Protein AF-A0A9Q9F1M1-F1 (afdb_monomer_lite)

pLDDT: mean 79.35, std 15.68, range [37.5, 96.06]

InterPro domains:
  IPR008523 Protein of unknown function DUF805 [PF05656] (15-119)

Organism: NCBI:txid69967

Secondary structure (DSSP, 8-state):
-HHHHHHHHHTTT---S---HHHHHHHHHHHHHIIIIIHHHHHHHTT----SEEEEEEETTEEEEEEE-HHHHHHHHHHHHHHHHHHHHHHHHTTS-TTHHHHHHTHHHHHHHHHHHHHHHHTTS-TT-HHHHHHHHHHHHHHHHHHHHHHHHHHH-------HHHHHHHHS--

Sequence (174 aa):
MTEVYMAFWKNALNIRDGATRKEFNVPFLLHLVIIWFIMPLLAKLLGISGEAYHTDFYILSTEVKFNGNELTWLLIVILIVPTATLTFRRFQDLKMNGWWSLYIIGFPIIFMSFTLLANTIGQFLPADSLLAEIIITAVVCVPILLLVLLISQLIFYEHKTYPKWRMIDKDNSI

Foldseek 3Di:
DVVLLVVLVVCLQPLDAAQFLVSLCPVVVVVVCCLPPVVVVVCVVVVVQQPVDWDFDADVNDTDTDRDHPVSVVSCVVVLSSNLSNQLRNCVQVVHHSCCSCLLSCVVVVLVVQLVVLVVQLVVDDPPDPVSVVVSVVSNVVSVVVNVVSVCCSNPNGDPDDDPVNVVVVVPPD

Radius of gyration: 20.24 Å; chains: 1; bounding box: 49×21×62 Å

Structure (mmCIF, N/CA/C/O backbone):
data_AF-A0A9Q9F1M1-F1
#
_entry.id   AF-A0A9Q9F1M1-F1
#
loop_
_atom_site.group_PDB
_atom_site.id
_atom_site.type_symbol
_atom_site.label_atom_id
_atom_site.label_alt_id
_atom_site.label_comp_id
_atom_site.label_asym_id
_atom_site.label_entity_id
_atom_site.label_seq_id
_atom_site.pdbx_PDB_ins_code
_atom_site.Cartn_x
_atom_site.Cartn_y
_atom_site.Cartn_z
_atom_site.occupancy
_atom_site.B_iso_or_equiv
_atom_site.auth_seq_id
_atom_site.auth_comp_id
_atom_site.auth_asym_id
_atom_site.auth_atom_id
_atom_site.pdbx_PDB_model_num
ATOM 1 N N . MET A 1 1 ? -17.536 -8.448 11.275 1.00 72.69 1 MET A N 1
ATOM 2 C CA . MET A 1 1 ? -16.811 -7.800 10.152 1.00 72.69 1 MET A CA 1
ATOM 3 C C . MET A 1 1 ? -17.470 -6.486 9.762 1.00 72.69 1 MET A C 1
ATOM 5 O O . MET A 1 1 ? -16.769 -5.490 9.666 1.00 72.69 1 MET A O 1
ATOM 9 N N . THR A 1 2 ? -18.798 -6.456 9.634 1.00 83.69 2 THR A N 1
ATOM 10 C CA . THR A 1 2 ? -19.590 -5.254 9.320 1.00 83.69 2 THR A CA 1
ATOM 11 C C . THR A 1 2 ? -19.332 -4.078 10.265 1.00 83.69 2 THR A C 1
ATOM 13 O O . THR A 1 2 ? -19.098 -2.971 9.800 1.00 83.69 2 THR A O 1
ATOM 16 N N . GLU A 1 3 ? -19.277 -4.312 11.579 1.00 87.06 3 GLU A N 1
ATOM 17 C CA . GLU A 1 3 ? -18.980 -3.264 12.573 1.00 87.06 3 GLU A CA 1
ATOM 18 C C . GLU A 1 3 ? -17.607 -2.613 12.361 1.00 87.06 3 GLU A C 1
ATOM 20 O O . GLU A 1 3 ? -17.480 -1.395 12.427 1.00 87.06 3 GLU A O 1
ATOM 25 N N . VAL A 1 4 ? -16.590 -3.420 12.039 1.00 88.06 4 VAL A N 1
ATOM 26 C CA . VAL A 1 4 ? -15.227 -2.944 11.755 1.00 88.06 4 VAL A CA 1
ATOM 27 C C . VAL A 1 4 ? -15.206 -2.123 10.468 1.00 88.06 4 VAL A C 1
ATOM 29 O O . VAL A 1 4 ? -14.603 -1.055 10.426 1.00 88.06 4 VAL A O 1
ATOM 32 N N . TYR A 1 5 ? -15.909 -2.582 9.431 1.00 88.88 5 TYR A N 1
ATOM 33 C CA . TYR A 1 5 ? -16.022 -1.844 8.174 1.00 88.88 5 TYR A CA 1
ATOM 34 C C . TYR A 1 5 ? -16.791 -0.524 8.342 1.00 88.88 5 TYR A C 1
ATOM 36 O O . TYR A 1 5 ? -16.427 0.497 7.767 1.00 88.88 5 TYR A O 1
ATOM 44 N N . MET A 1 6 ? -17.819 -0.498 9.190 1.00 89.62 6 MET A N 1
ATOM 45 C CA . MET A 1 6 ? -18.530 0.736 9.518 1.00 89.62 6 MET A CA 1
ATOM 46 C C . MET A 1 6 ? -17.657 1.691 10.346 1.00 89.62 6 MET A C 1
ATOM 48 O O . MET A 1 6 ? -17.667 2.899 10.112 1.00 89.62 6 MET A O 1
ATOM 52 N N . ALA A 1 7 ? -16.861 1.166 11.281 1.00 86.69 7 ALA A N 1
ATOM 53 C CA . ALA A 1 7 ? -15.897 1.949 12.051 1.00 86.69 7 ALA A CA 1
ATOM 54 C C . ALA A 1 7 ? -14.781 2.542 11.174 1.00 86.69 7 ALA A C 1
ATOM 56 O O . ALA A 1 7 ? -14.311 3.644 11.463 1.00 86.69 7 ALA A O 1
ATOM 57 N N . PHE A 1 8 ? -14.391 1.853 10.097 1.00 91.06 8 PHE A N 1
ATOM 58 C CA . PHE A 1 8 ? -13.481 2.384 9.083 1.00 91.06 8 PHE A CA 1
ATOM 59 C C . PHE A 1 8 ? -14.036 3.670 8.457 1.00 91.06 8 PHE A C 1
ATOM 61 O O . PHE A 1 8 ? -13.370 4.701 8.514 1.00 91.06 8 PHE A O 1
ATOM 68 N N . TRP A 1 9 ? -15.279 3.654 7.966 1.00 92.06 9 TRP A N 1
ATOM 69 C CA . TRP A 1 9 ? -15.897 4.839 7.359 1.00 92.06 9 TRP A CA 1
ATOM 70 C C . TRP A 1 9 ? -16.079 5.989 8.350 1.00 92.06 9 TRP A C 1
ATOM 72 O O . TRP A 1 9 ? -15.796 7.137 8.019 1.00 92.06 9 TRP A O 1
ATOM 82 N N . LYS A 1 10 ? -16.467 5.688 9.596 1.00 89.62 10 LYS A N 1
ATOM 83 C CA . LYS A 1 10 ? -16.577 6.701 10.661 1.00 89.62 10 LYS A CA 1
ATOM 84 C C . LYS A 1 10 ? -15.247 7.395 10.968 1.00 89.62 10 LYS A C 1
ATOM 86 O O . LYS A 1 10 ? -15.248 8.540 11.401 1.00 89.62 10 LYS A O 1
ATOM 91 N N . ASN A 1 11 ? -14.125 6.714 10.741 1.00 89.25 11 ASN A N 1
ATOM 92 C CA . ASN A 1 11 ? -12.783 7.234 10.988 1.00 89.25 11 ASN A CA 1
ATOM 93 C C . ASN A 1 11 ? -12.005 7.536 9.699 1.00 89.25 11 ASN A C 1
ATOM 95 O O . ASN A 1 11 ? -10.785 7.660 9.751 1.00 89.25 11 ASN A O 1
ATOM 99 N N . ALA A 1 12 ? -12.679 7.677 8.555 1.00 87.81 12 ALA A N 1
ATOM 100 C CA . ALA A 1 12 ? -12.037 7.832 7.248 1.00 87.81 12 ALA A CA 1
ATOM 101 C C . ALA A 1 12 ? -11.072 9.031 7.154 1.00 87.81 12 ALA A C 1
ATOM 103 O O . ALA A 1 12 ? -10.116 8.995 6.383 1.00 87.81 12 ALA A O 1
ATOM 104 N N . LEU A 1 13 ? -11.300 10.081 7.948 1.00 89.94 13 LEU A N 1
ATOM 105 C CA . LEU A 1 13 ? -10.459 11.287 8.012 1.00 89.94 13 LEU A CA 1
ATOM 106 C C . LEU A 1 13 ? -9.787 11.474 9.380 1.00 89.94 13 LEU A C 1
ATOM 108 O O . LEU A 1 13 ? -9.098 12.464 9.615 1.00 89.94 1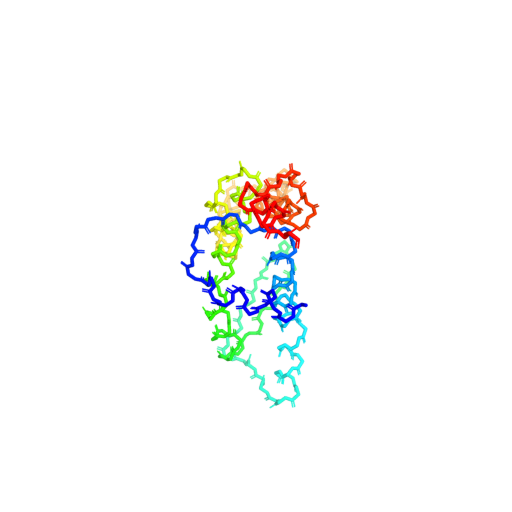3 LEU A O 1
ATOM 112 N N . ASN A 1 14 ? -10.003 10.541 10.308 1.00 90.06 14 ASN A N 1
ATOM 113 C CA . ASN A 1 14 ? -9.417 10.610 11.634 1.00 90.06 14 ASN A CA 1
ATOM 114 C C . ASN A 1 14 ? -8.069 9.892 11.624 1.00 90.06 14 ASN A C 1
ATOM 116 O O . ASN A 1 14 ? -8.040 8.672 11.532 1.00 90.06 14 ASN A O 1
ATOM 120 N N . ILE A 1 15 ? -6.974 10.644 11.747 1.00 88.81 15 ILE A N 1
ATOM 121 C CA . ILE A 1 15 ? -5.598 10.121 11.839 1.00 88.81 15 ILE A CA 1
ATOM 122 C C . ILE A 1 15 ? -5.129 9.895 13.285 1.00 88.81 15 ILE A C 1
ATOM 124 O O . ILE A 1 15 ? -3.960 9.582 13.509 1.00 88.81 15 ILE A O 1
ATOM 128 N N . ARG A 1 16 ? -6.001 10.123 14.274 1.00 85.25 16 ARG A N 1
ATOM 129 C CA . ARG A 1 16 ? -5.689 9.880 15.684 1.00 85.25 16 ARG A CA 1
ATOM 130 C C . ARG A 1 16 ? -5.858 8.401 16.005 1.00 85.25 16 ARG A C 1
ATOM 132 O O . ARG A 1 16 ? -6.722 7.733 15.440 1.00 85.25 16 ARG A O 1
ATOM 139 N N . ASP A 1 17 ? -5.056 7.958 16.967 1.00 82.19 17 ASP A N 1
ATOM 140 C CA . ASP A 1 17 ? -5.040 6.608 17.523 1.00 82.19 17 ASP A CA 1
ATOM 141 C C . ASP A 1 17 ? -4.653 5.504 16.531 1.00 82.19 17 ASP A C 1
ATOM 143 O O . ASP A 1 17 ? -4.938 5.545 15.336 1.00 82.19 17 ASP A O 1
ATOM 147 N N . GLY A 1 18 ? -4.010 4.458 17.051 1.00 86.56 18 GLY A N 1
ATOM 148 C CA . GLY A 1 18 ? -3.632 3.300 16.248 1.00 86.56 18 GLY A CA 1
ATOM 149 C C . GLY A 1 18 ? -4.838 2.614 15.595 1.00 86.56 18 GLY A C 1
ATOM 150 O O . GLY A 1 18 ? -5.977 2.721 16.061 1.00 86.56 18 GLY A O 1
ATOM 151 N N . ALA A 1 19 ? -4.587 1.892 14.506 1.00 90.31 19 ALA A N 1
ATOM 152 C CA . ALA A 1 19 ? -5.522 0.909 13.970 1.00 90.31 19 ALA A CA 1
ATOM 153 C C . ALA A 1 19 ? -4.958 -0.485 14.239 1.00 90.31 19 ALA A C 1
ATOM 155 O O . ALA A 1 19 ? -3.848 -0.806 13.811 1.00 90.31 19 ALA A O 1
ATOM 156 N N . THR A 1 20 ? -5.721 -1.318 14.943 1.00 90.38 20 THR A N 1
ATOM 157 C CA . THR A 1 20 ? -5.322 -2.703 15.210 1.00 90.38 20 THR A CA 1
ATOM 158 C C . THR A 1 20 ? -5.246 -3.507 13.912 1.00 90.38 20 THR A C 1
ATOM 160 O O . THR A 1 20 ? -5.847 -3.156 12.893 1.00 90.38 20 THR A O 1
ATOM 163 N N . ARG A 1 21 ? -4.569 -4.658 13.946 1.00 91.50 21 ARG A N 1
ATOM 164 C CA . ARG A 1 21 ? -4.436 -5.548 12.782 1.00 91.50 21 ARG A CA 1
ATOM 165 C C . ARG A 1 21 ? -5.782 -5.920 12.162 1.00 91.50 21 ARG A C 1
ATOM 167 O O . ARG A 1 21 ? -5.921 -5.925 10.944 1.00 91.50 21 ARG A O 1
ATOM 174 N N . LYS A 1 22 ? -6.785 -6.213 12.993 1.00 89.62 22 LYS A N 1
ATOM 175 C CA . LYS A 1 22 ? -8.136 -6.560 12.529 1.00 89.62 22 LYS A CA 1
ATOM 176 C C . LYS A 1 22 ? -8.854 -5.360 11.906 1.00 89.62 22 LYS A C 1
ATOM 178 O O . LYS A 1 22 ? -9.528 -5.528 10.894 1.00 89.62 22 LYS A O 1
ATOM 183 N N . GLU A 1 23 ? -8.703 -4.174 12.493 1.00 91.00 23 GLU A N 1
ATOM 184 C CA . GLU A 1 23 ? -9.267 -2.924 11.963 1.00 91.00 23 GLU A CA 1
ATOM 185 C C . GLU A 1 23 ? -8.629 -2.515 10.636 1.00 91.00 23 GLU A C 1
ATOM 187 O O . GLU A 1 23 ? -9.317 -1.942 9.801 1.00 91.00 23 GLU A O 1
ATOM 192 N N . PHE A 1 24 ? -7.356 -2.857 10.417 1.00 93.44 24 PHE A N 1
ATOM 193 C CA . PHE A 1 24 ? -6.670 -2.658 9.144 1.00 93.44 24 PHE A CA 1
ATOM 194 C C . PHE A 1 24 ? -7.044 -3.724 8.101 1.00 93.44 24 PHE A C 1
ATOM 196 O O . PHE A 1 24 ? -7.541 -3.393 7.027 1.00 93.44 24 PHE A O 1
ATOM 203 N N . ASN A 1 25 ? -6.855 -5.011 8.417 1.00 93.50 25 ASN A N 1
ATOM 204 C CA . ASN A 1 25 ? -6.963 -6.097 7.438 1.00 93.50 25 ASN A CA 1
ATOM 205 C C . ASN A 1 25 ? -8.367 -6.230 6.837 1.00 93.50 25 ASN A C 1
ATOM 207 O O . ASN A 1 25 ? -8.483 -6.527 5.654 1.00 93.50 25 ASN A O 1
ATOM 211 N N . VAL A 1 26 ? -9.429 -6.024 7.624 1.00 92.75 26 VAL A N 1
ATOM 212 C CA . VAL A 1 26 ? -10.810 -6.187 7.135 1.00 92.75 26 VAL A CA 1
ATOM 213 C C . VAL A 1 26 ? -11.129 -5.216 5.986 1.00 92.75 26 VAL A C 1
ATOM 215 O O . VAL A 1 26 ? -11.430 -5.701 4.897 1.00 92.75 26 VAL A O 1
ATOM 218 N N . PRO A 1 27 ? -11.073 -3.882 6.168 1.00 92.62 27 PRO A N 1
ATOM 219 C CA . PRO A 1 27 ? -11.321 -2.946 5.072 1.00 92.62 27 PRO A CA 1
ATOM 220 C C . PRO A 1 27 ? -10.259 -3.040 3.969 1.00 92.62 27 PRO A C 1
ATOM 222 O O . PRO A 1 27 ? -10.629 -3.081 2.801 1.00 92.62 27 PRO A O 1
ATOM 225 N N . PHE A 1 28 ? -8.970 -3.155 4.312 1.00 91.50 28 PHE A N 1
ATOM 226 C CA . PHE A 1 28 ? -7.887 -3.159 3.322 1.00 91.50 28 PHE A CA 1
ATOM 227 C C . PHE A 1 28 ? -7.983 -4.340 2.345 1.00 91.50 28 PHE A C 1
ATOM 229 O O . PHE A 1 28 ? -7.969 -4.147 1.130 1.00 91.50 28 PHE A O 1
ATOM 236 N N . LEU A 1 29 ? -8.140 -5.568 2.854 1.00 90.75 29 LEU A N 1
ATOM 237 C CA . LEU A 1 29 ? -8.271 -6.753 1.999 1.00 90.75 29 LEU A CA 1
ATOM 238 C C . LEU A 1 29 ? -9.586 -6.739 1.215 1.00 90.75 29 LEU A C 1
ATOM 240 O O . LEU A 1 29 ? -9.606 -7.155 0.060 1.00 90.75 29 LEU A O 1
ATOM 244 N N . LEU A 1 30 ? -10.674 -6.230 1.805 1.00 90.62 30 LEU A N 1
ATOM 245 C CA . LEU A 1 30 ? -11.947 -6.093 1.101 1.00 90.62 30 LEU A CA 1
ATOM 246 C C . LEU A 1 30 ? -11.829 -5.126 -0.085 1.00 90.62 30 LEU A C 1
ATOM 248 O O . LEU A 1 30 ? -12.304 -5.443 -1.173 1.00 90.62 30 LEU A O 1
ATOM 252 N N . HIS A 1 31 ? -11.169 -3.979 0.092 1.00 88.31 31 HIS A N 1
ATOM 253 C CA . HIS A 1 31 ? -10.922 -3.035 -1.001 1.00 88.31 31 HIS A CA 1
ATOM 254 C C . HIS A 1 31 ? -10.020 -3.623 -2.077 1.00 88.31 31 HIS A C 1
ATOM 256 O O . HIS A 1 31 ? -10.329 -3.455 -3.253 1.00 88.31 31 HIS A O 1
ATOM 262 N N . LEU A 1 32 ? -8.980 -4.379 -1.707 1.00 84.50 32 LEU A N 1
ATOM 263 C CA . LEU A 1 32 ? -8.167 -5.108 -2.684 1.00 84.50 32 LEU A CA 1
ATOM 264 C C . LEU A 1 32 ? -9.009 -6.096 -3.497 1.00 84.50 32 LEU A C 1
ATOM 266 O O . LEU A 1 32 ? -8.896 -6.124 -4.719 1.00 84.50 32 LEU A O 1
ATOM 270 N N . VAL A 1 33 ? -9.890 -6.866 -2.852 1.00 86.81 33 VAL A N 1
ATOM 271 C CA . VAL A 1 33 ? -10.775 -7.803 -3.560 1.00 86.81 33 VAL A CA 1
ATOM 272 C C . VAL A 1 33 ? -11.730 -7.065 -4.502 1.00 86.81 33 VAL A C 1
ATOM 274 O O . VAL A 1 33 ? -11.921 -7.480 -5.647 1.00 86.81 33 VAL A O 1
ATOM 277 N N . ILE A 1 34 ? -12.305 -5.948 -4.047 1.00 84.19 34 ILE A N 1
ATOM 278 C CA . ILE A 1 34 ? -13.214 -5.136 -4.860 1.00 84.19 34 ILE A CA 1
ATOM 279 C C . ILE A 1 34 ? -12.491 -4.588 -6.094 1.00 84.19 34 ILE A C 1
ATOM 281 O O . ILE A 1 34 ? -12.982 -4.760 -7.206 1.00 84.19 34 ILE A O 1
ATOM 285 N N . ILE A 1 35 ? -11.327 -3.967 -5.904 1.00 78.25 35 ILE A N 1
ATOM 286 C CA . ILE A 1 35 ? -10.577 -3.300 -6.973 1.00 78.25 35 ILE A CA 1
ATOM 287 C C . ILE A 1 35 ? -10.029 -4.313 -7.983 1.00 78.25 35 ILE A C 1
ATOM 289 O O . ILE A 1 35 ? -10.160 -4.093 -9.182 1.00 78.25 35 ILE A O 1
ATOM 293 N N . TRP A 1 36 ? -9.446 -5.424 -7.524 1.00 76.69 36 TRP A N 1
ATOM 294 C CA . TRP A 1 36 ? -8.733 -6.352 -8.410 1.00 76.69 36 TRP A CA 1
ATOM 295 C C . TRP A 1 36 ? -9.606 -7.443 -9.029 1.00 76.69 36 TRP A C 1
ATOM 297 O O . TRP A 1 36 ? -9.252 -7.961 -10.084 1.00 76.69 36 TRP A O 1
ATOM 307 N N . PHE A 1 37 ? -10.739 -7.798 -8.416 1.00 80.38 37 PHE A N 1
ATOM 308 C CA . PHE A 1 37 ? -11.576 -8.901 -8.904 1.00 80.38 37 PHE A CA 1
ATOM 309 C C . PHE A 1 37 ? -12.991 -8.460 -9.259 1.00 80.38 37 PHE A C 1
ATOM 311 O O . PHE A 1 37 ? -13.471 -8.755 -10.352 1.00 80.38 37 PHE A O 1
ATOM 318 N N . ILE A 1 38 ? -13.669 -7.748 -8.355 1.00 81.50 38 ILE A N 1
ATOM 319 C CA . ILE A 1 38 ? -15.091 -7.429 -8.538 1.00 81.50 38 ILE A CA 1
ATOM 320 C C . ILE A 1 38 ? -15.273 -6.361 -9.619 1.00 81.50 38 ILE A C 1
ATOM 322 O O . ILE A 1 38 ? -16.112 -6.530 -10.498 1.00 81.50 38 ILE A O 1
ATOM 326 N N . MET A 1 39 ? -14.482 -5.287 -9.596 1.00 76.44 39 MET A N 1
ATOM 327 C CA . MET A 1 39 ? -14.627 -4.185 -10.552 1.00 76.44 39 MET A CA 1
ATOM 328 C C . MET A 1 39 ? -14.319 -4.595 -11.999 1.00 76.44 39 MET A C 1
ATOM 330 O O . MET A 1 39 ? -15.160 -4.325 -12.858 1.00 76.44 39 MET A O 1
ATOM 334 N N . PRO A 1 40 ? -13.216 -5.308 -12.305 1.00 73.44 40 PRO A N 1
ATOM 335 C CA . PRO A 1 40 ? -12.971 -5.798 -13.661 1.00 73.44 40 PRO A CA 1
ATOM 336 C C . PRO A 1 40 ? -14.067 -6.753 -14.148 1.00 73.44 40 PRO A C 1
ATOM 338 O O . PRO A 1 40 ? -14.474 -6.693 -15.308 1.00 73.44 40 PRO A O 1
ATOM 341 N N . LEU A 1 41 ? -14.591 -7.605 -13.257 1.00 77.19 41 LEU A N 1
ATOM 342 C CA . LEU A 1 41 ? -15.698 -8.504 -13.577 1.00 77.19 41 LEU A CA 1
ATOM 343 C C . LEU A 1 41 ? -16.983 -7.727 -13.897 1.00 77.19 41 LEU A C 1
ATOM 345 O O . LEU A 1 41 ? -17.618 -8.006 -14.911 1.00 77.19 41 LEU A O 1
ATOM 349 N N . LEU A 1 42 ? -17.354 -6.746 -13.069 1.00 76.69 42 LEU A N 1
ATOM 350 C CA . LEU A 1 42 ? -18.528 -5.900 -13.296 1.00 76.69 42 LEU A CA 1
ATOM 351 C C . LEU A 1 42 ? -18.396 -5.083 -14.582 1.00 76.69 42 LEU A C 1
ATOM 353 O O . LEU A 1 42 ? -19.343 -5.037 -15.360 1.00 76.69 42 LEU A O 1
ATOM 357 N N . ALA A 1 43 ? -17.226 -4.495 -14.841 1.00 74.88 43 ALA A N 1
ATOM 358 C CA . ALA A 1 43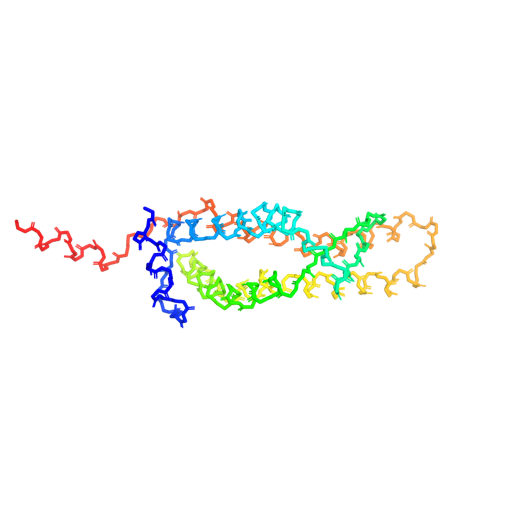 ? -16.961 -3.762 -16.076 1.00 74.88 43 ALA A CA 1
ATOM 359 C C . ALA A 1 43 ? -17.157 -4.657 -17.310 1.00 74.88 43 ALA A C 1
ATOM 361 O O . ALA A 1 43 ? -17.854 -4.272 -18.248 1.00 74.88 43 ALA A O 1
ATOM 362 N N . LYS A 1 44 ? -16.629 -5.890 -17.267 1.00 75.19 44 LYS A N 1
ATOM 363 C CA . LYS A 1 44 ? -16.817 -6.887 -18.328 1.00 75.19 44 LYS A CA 1
ATOM 364 C C . LYS A 1 44 ? -18.287 -7.279 -18.511 1.00 75.19 44 LYS A C 1
ATOM 366 O O . LYS A 1 44 ? -18.750 -7.358 -19.644 1.00 75.19 44 LYS A O 1
ATOM 371 N N . LEU A 1 45 ? -19.016 -7.538 -17.423 1.00 80.12 45 LEU A N 1
ATOM 372 C CA . LEU A 1 45 ? -20.425 -7.957 -17.468 1.00 80.12 45 LEU A CA 1
ATOM 373 C C . LEU A 1 45 ? -21.356 -6.856 -17.979 1.00 80.12 45 LEU A C 1
ATOM 375 O O . LEU A 1 45 ? -22.299 -7.142 -18.709 1.00 80.12 45 LEU A O 1
ATOM 379 N N . LEU A 1 46 ? -21.090 -5.608 -17.601 1.00 79.50 46 LEU A N 1
ATOM 380 C CA . LEU A 1 46 ? -21.898 -4.454 -17.990 1.00 79.50 46 LEU A CA 1
ATOM 381 C C . LEU A 1 46 ? -21.549 -3.929 -19.389 1.00 79.50 46 LEU A C 1
ATOM 383 O O . LEU A 1 46 ? -22.111 -2.922 -19.811 1.00 79.50 46 LEU A O 1
ATOM 387 N N . GLY A 1 47 ? -20.614 -4.572 -20.099 1.00 72.75 47 GLY A N 1
ATOM 388 C CA . GLY A 1 47 ? -20.135 -4.089 -21.393 1.00 72.75 47 GLY A CA 1
ATOM 389 C C . GLY A 1 47 ? -19.487 -2.707 -21.302 1.00 72.75 47 GLY A C 1
ATOM 390 O O . GLY A 1 47 ? -19.385 -2.014 -22.309 1.00 72.75 47 GLY A O 1
ATOM 391 N N . ILE A 1 48 ? -19.049 -2.298 -20.105 1.00 68.62 48 ILE A N 1
ATOM 392 C CA . ILE A 1 48 ? -18.300 -1.062 -19.896 1.00 68.62 48 ILE A CA 1
ATOM 393 C C . ILE A 1 48 ? -16.862 -1.374 -20.309 1.00 68.62 48 ILE A C 1
ATOM 395 O O . ILE A 1 48 ? -15.976 -1.579 -19.476 1.00 68.62 48 ILE A O 1
ATOM 399 N N . SER A 1 49 ? -16.646 -1.482 -21.621 1.00 58.88 49 SER A N 1
ATOM 400 C CA . SER A 1 49 ? -15.324 -1.504 -22.233 1.00 58.88 49 SER A CA 1
ATOM 401 C C . SER A 1 49 ? -14.717 -0.121 -22.034 1.00 58.88 49 SER A C 1
ATOM 403 O O . SER A 1 49 ? -14.900 0.785 -22.844 1.00 58.88 49 SER A O 1
ATOM 405 N N . GLY A 1 50 ? -14.068 0.074 -20.888 1.00 52.94 50 GLY A N 1
ATOM 406 C CA . GLY A 1 50 ? -13.310 1.281 -20.607 1.00 52.94 50 GLY A CA 1
ATOM 407 C C . GLY A 1 50 ? -12.080 1.332 -21.498 1.00 52.94 50 GLY A C 1
ATOM 408 O O . GLY A 1 50 ? -10.999 0.984 -21.041 1.00 52.94 50 GLY A O 1
ATOM 409 N N . GLU A 1 51 ? -12.253 1.752 -22.750 1.00 51.50 51 GLU A N 1
ATOM 410 C CA . GLU A 1 51 ? -11.150 2.230 -23.591 1.00 51.50 51 GLU A CA 1
ATOM 411 C C . GLU A 1 51 ? -10.772 3.685 -23.260 1.00 51.50 51 GLU A C 1
ATOM 413 O O . GLU A 1 51 ? -9.827 4.235 -23.817 1.00 51.50 51 GLU A O 1
ATOM 418 N N . ALA A 1 52 ? -11.498 4.327 -22.333 1.00 49.69 52 ALA A N 1
ATOM 419 C CA . ALA A 1 52 ? -11.340 5.744 -22.016 1.00 49.69 52 ALA A CA 1
ATOM 420 C C . ALA A 1 52 ? -9.941 6.096 -21.480 1.00 49.69 52 ALA A C 1
ATOM 422 O O . ALA A 1 52 ? -9.421 7.166 -21.788 1.00 49.69 52 ALA A O 1
ATOM 423 N N . TYR A 1 53 ? -9.317 5.194 -20.711 1.00 50.44 53 TYR A N 1
ATOM 424 C CA . TYR A 1 53 ? -7.972 5.386 -20.170 1.00 50.44 53 TYR A CA 1
ATOM 425 C C . TYR A 1 53 ? -7.204 4.064 -20.175 1.00 50.44 53 TYR A C 1
ATOM 427 O O . TYR A 1 53 ? -7.255 3.284 -19.220 1.00 50.44 53 TYR A O 1
ATOM 435 N N . HIS A 1 54 ? -6.476 3.828 -21.264 1.00 54.59 54 HIS A N 1
ATOM 436 C CA . HIS A 1 54 ? -5.409 2.839 -21.305 1.00 54.59 54 HIS A CA 1
ATOM 437 C C . HIS A 1 54 ? -4.138 3.489 -20.773 1.00 54.59 54 HIS A C 1
ATOM 439 O O . HIS A 1 54 ? -3.633 4.454 -21.349 1.00 54.59 54 HIS A O 1
ATOM 445 N N . THR A 1 55 ? -3.626 2.992 -19.651 1.00 51.59 55 THR A N 1
ATOM 446 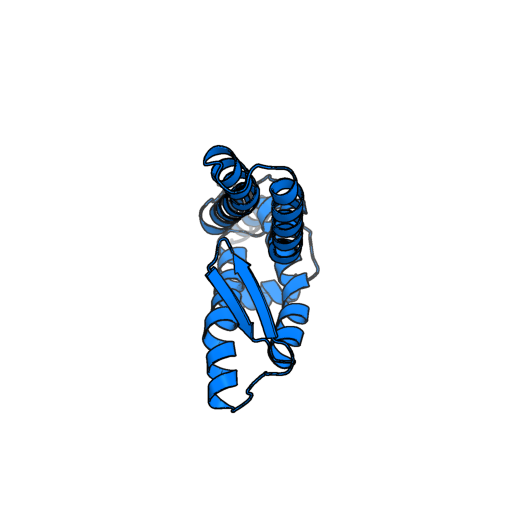C CA . THR A 1 55 ? -2.231 3.247 -19.300 1.00 51.59 55 THR A CA 1
ATOM 447 C C . THR A 1 55 ? -1.489 1.929 -19.377 1.00 51.59 55 THR A C 1
ATOM 449 O O . THR A 1 55 ? -1.581 1.084 -18.487 1.00 51.59 55 THR A O 1
ATOM 452 N N . ASP A 1 56 ? -0.791 1.757 -20.492 1.00 56.50 56 ASP A N 1
ATOM 453 C CA . ASP A 1 56 ? 0.147 0.666 -20.676 1.00 56.50 56 ASP A CA 1
ATOM 454 C C . ASP A 1 56 ? 1.482 1.113 -20.082 1.00 56.50 56 ASP A C 1
ATOM 456 O O . ASP A 1 56 ? 2.047 2.137 -20.478 1.00 56.50 56 ASP A O 1
ATOM 460 N N . PHE A 1 57 ? 1.983 0.370 -19.099 1.00 56.47 57 PHE A N 1
ATOM 461 C CA . PHE A 1 57 ? 3.322 0.590 -18.560 1.00 56.47 57 PHE A CA 1
ATOM 462 C C . PHE A 1 57 ? 4.172 -0.651 -18.780 1.00 56.47 57 PHE A C 1
ATOM 464 O O . PHE A 1 57 ? 3.740 -1.777 -18.542 1.00 56.47 57 PHE A O 1
ATOM 471 N N . TYR A 1 58 ? 5.414 -0.437 -19.196 1.00 51.12 58 TYR A N 1
ATOM 472 C CA . TYR A 1 58 ? 6.382 -1.505 -19.389 1.00 51.12 58 TYR A CA 1
ATOM 473 C C . TYR A 1 58 ? 7.237 -1.660 -18.131 1.00 51.12 58 TYR A C 1
ATOM 475 O O . TYR A 1 58 ? 7.903 -0.718 -17.703 1.00 51.12 58 TYR A O 1
ATOM 483 N N . ILE A 1 59 ? 7.252 -2.861 -17.555 1.00 54.78 59 ILE A N 1
ATOM 484 C CA . ILE A 1 59 ? 8.176 -3.254 -16.488 1.00 54.78 59 ILE A CA 1
ATOM 485 C C . ILE A 1 59 ? 9.149 -4.270 -17.074 1.00 54.78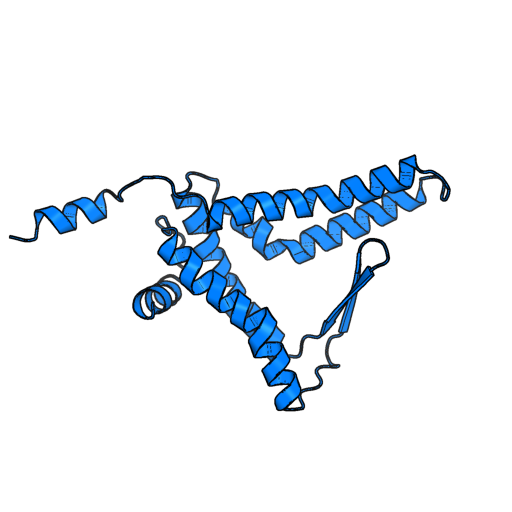 59 ILE A C 1
ATOM 487 O O . ILE A 1 59 ? 8.754 -5.407 -17.311 1.00 54.78 59 ILE A O 1
ATOM 491 N N . LEU A 1 60 ? 10.412 -3.878 -17.293 1.00 52.69 60 LEU A N 1
ATOM 492 C CA . LEU A 1 60 ? 11.491 -4.791 -17.713 1.00 52.69 60 LEU A CA 1
ATOM 493 C C . LEU A 1 60 ? 11.049 -5.722 -18.865 1.00 52.69 60 LEU A C 1
ATOM 495 O O . LEU A 1 60 ? 11.172 -6.937 -18.756 1.00 52.69 60 LEU A O 1
ATOM 499 N N . SER A 1 61 ? 10.471 -5.149 -19.932 1.00 52.34 61 SER A N 1
ATOM 500 C CA . SER A 1 61 ? 9.842 -5.807 -21.106 1.00 52.34 61 SER A CA 1
ATOM 501 C C . SER A 1 61 ? 8.437 -6.415 -20.946 1.00 52.34 61 SER A C 1
ATOM 503 O O . SER A 1 61 ? 7.811 -6.751 -21.948 1.00 52.34 61 SER A O 1
ATOM 505 N N . THR A 1 62 ? 7.886 -6.489 -19.735 1.00 45.19 62 THR A N 1
ATOM 506 C CA . THR A 1 62 ? 6.502 -6.934 -19.508 1.00 45.19 62 THR A CA 1
ATOM 507 C C . THR A 1 62 ? 5.541 -5.756 -19.614 1.00 45.19 62 THR A C 1
ATOM 509 O O . THR A 1 62 ? 5.623 -4.810 -18.830 1.00 45.19 62 THR A O 1
ATOM 512 N N . GLU A 1 63 ? 4.617 -5.816 -20.568 1.00 55.28 63 GLU A N 1
ATOM 513 C CA . GLU A 1 63 ? 3.520 -4.857 -20.685 1.00 55.28 63 GLU A CA 1
ATOM 514 C C . GLU A 1 63 ? 2.478 -5.137 -19.590 1.00 55.28 63 GLU A C 1
ATOM 516 O O . GLU A 1 63 ? 1.838 -6.190 -19.559 1.00 55.28 63 GLU A O 1
ATOM 521 N N . VAL A 1 64 ? 2.317 -4.192 -18.668 1.00 52.75 64 VAL A N 1
ATOM 522 C CA . VAL A 1 64 ? 1.260 -4.200 -17.660 1.00 52.75 64 VAL A CA 1
ATOM 523 C C . VAL A 1 64 ? 0.186 -3.224 -18.116 1.00 52.75 64 VAL A C 1
ATOM 525 O O . VAL A 1 64 ? 0.400 -2.013 -18.127 1.00 52.75 64 VAL A O 1
ATOM 528 N N . LYS A 1 65 ? -0.976 -3.767 -18.486 1.00 55.91 65 LYS A N 1
ATOM 529 C CA . LYS A 1 65 ? -2.130 -2.980 -18.929 1.00 55.91 65 LYS A CA 1
ATOM 530 C C . LYS A 1 65 ? -2.983 -2.601 -17.738 1.00 55.91 65 LYS A C 1
ATOM 532 O O . LYS A 1 65 ? -3.544 -3.478 -17.076 1.00 55.91 65 LYS A O 1
ATOM 537 N N . PHE A 1 66 ? -3.113 -1.307 -17.479 1.00 56.06 66 PHE A N 1
ATOM 538 C CA . PHE A 1 66 ? -4.125 -0.806 -16.565 1.00 56.06 66 PHE A CA 1
ATOM 539 C C . PHE A 1 66 ? -5.283 -0.225 -17.368 1.00 56.06 66 PHE A C 1
ATOM 541 O O . PHE A 1 66 ? -5.191 0.866 -17.927 1.00 56.06 66 PHE A O 1
ATOM 548 N N . ASN A 1 67 ? -6.380 -0.981 -17.411 1.00 61.59 67 ASN A N 1
ATOM 549 C CA . ASN A 1 67 ? -7.617 -0.561 -18.058 1.00 61.59 67 ASN A CA 1
ATOM 550 C C . ASN A 1 67 ? -8.582 -0.079 -16.973 1.00 61.59 67 ASN A C 1
ATOM 552 O O . ASN A 1 67 ? -9.188 -0.885 -16.263 1.00 61.59 67 ASN A O 1
ATOM 556 N N . GLY A 1 68 ? -8.689 1.240 -16.818 1.00 59.59 68 GLY A N 1
ATOM 557 C CA . GLY A 1 68 ? -9.616 1.873 -15.884 1.00 59.59 68 GLY A CA 1
ATOM 558 C C . GLY A 1 68 ? -10.707 2.628 -16.634 1.00 59.59 68 GLY A C 1
ATOM 559 O O . GLY A 1 68 ? -10.406 3.501 -17.441 1.00 59.59 68 GLY A O 1
ATOM 560 N N . ASN A 1 69 ? -11.975 2.334 -16.346 1.00 68.56 69 ASN A N 1
ATOM 561 C CA . ASN A 1 69 ? -13.082 3.210 -16.736 1.00 68.56 69 ASN A CA 1
ATOM 562 C C . ASN A 1 69 ? -13.269 4.333 -15.694 1.00 68.56 69 ASN A C 1
ATOM 564 O O . ASN A 1 69 ? -12.663 4.318 -14.617 1.00 68.56 69 ASN A O 1
ATOM 568 N N . GLU A 1 70 ? -14.121 5.310 -15.995 1.00 72.56 70 GLU A N 1
ATOM 569 C CA . GLU A 1 70 ? -14.408 6.458 -15.126 1.00 72.56 70 GLU A CA 1
ATOM 570 C C . GLU A 1 70 ? -14.911 6.018 -13.743 1.00 72.56 70 GLU A C 1
ATOM 572 O O . GLU A 1 70 ? -14.582 6.632 -12.727 1.00 72.56 70 GLU A O 1
ATOM 577 N N . LEU A 1 71 ? -15.667 4.916 -13.690 1.00 70.56 71 LEU A N 1
ATOM 578 C CA . LEU A 1 71 ? -16.181 4.339 -12.450 1.00 70.56 71 LEU A CA 1
ATOM 579 C C . LEU A 1 71 ? -15.046 3.813 -11.557 1.00 70.56 71 LEU A C 1
ATOM 581 O O . LEU A 1 71 ? -15.031 4.093 -10.358 1.00 70.56 71 LEU A O 1
ATOM 585 N N . THR A 1 72 ? -14.075 3.101 -12.133 1.00 71.62 72 THR A N 1
ATOM 586 C CA . THR A 1 72 ? -12.880 2.616 -11.431 1.00 71.62 72 THR A CA 1
ATOM 587 C C . THR A 1 72 ? -12.075 3.784 -10.867 1.00 71.62 72 THR A C 1
ATOM 589 O O . THR A 1 72 ? -11.680 3.747 -9.701 1.00 71.62 72 THR A O 1
ATOM 592 N N . TRP A 1 73 ? -11.884 4.852 -11.645 1.00 73.50 73 TRP A N 1
ATOM 593 C CA . TRP A 1 73 ? -11.177 6.050 -11.186 1.00 73.50 73 TRP A CA 1
ATOM 594 C C . TRP A 1 73 ? -11.899 6.764 -10.042 1.00 73.50 73 TRP A C 1
ATOM 596 O O . TRP A 1 73 ? -11.272 7.113 -9.041 1.00 73.50 73 TRP A O 1
ATOM 606 N N . LEU A 1 74 ? -13.219 6.925 -10.140 1.00 77.12 74 LEU A N 1
ATOM 607 C CA . LEU A 1 74 ? -14.027 7.546 -9.091 1.00 77.12 74 LEU A CA 1
ATOM 608 C C . LEU A 1 74 ? -13.973 6.741 -7.782 1.00 77.12 74 LEU A C 1
ATOM 610 O O . LEU A 1 74 ? -13.823 7.314 -6.703 1.00 77.12 74 LEU A O 1
ATOM 614 N N . LEU A 1 75 ? -14.009 5.411 -7.869 1.00 76.94 75 LEU A N 1
ATOM 615 C CA . LEU A 1 75 ? -13.822 4.521 -6.721 1.00 76.94 75 LEU A CA 1
ATOM 616 C C . LEU A 1 75 ? -12.431 4.637 -6.101 1.00 76.94 75 LEU A C 1
ATOM 618 O O . LEU A 1 75 ? -12.329 4.707 -4.877 1.00 76.94 75 LEU A O 1
ATOM 622 N N . ILE A 1 76 ? -11.373 4.696 -6.912 1.00 77.12 76 ILE A N 1
ATOM 623 C CA . ILE A 1 76 ? -10.011 4.910 -6.409 1.00 77.12 76 ILE A CA 1
ATOM 624 C C . ILE A 1 76 ? -9.956 6.219 -5.620 1.00 77.12 76 ILE A C 1
ATOM 626 O O . ILE A 1 76 ? -9.500 6.214 -4.480 1.00 77.12 76 ILE A O 1
ATOM 630 N N . VAL A 1 77 ? -10.487 7.317 -6.164 1.00 80.62 77 VAL A N 1
ATOM 631 C CA . VAL A 1 77 ? -10.490 8.628 -5.492 1.00 80.62 77 VAL A CA 1
ATOM 632 C C . VAL A 1 77 ? -11.281 8.603 -4.180 1.00 80.62 77 VAL A C 1
ATOM 634 O O . VAL A 1 77 ? -10.845 9.185 -3.189 1.00 80.62 77 VAL A O 1
ATOM 637 N N . ILE A 1 78 ? -12.414 7.901 -4.128 1.00 86.19 78 ILE A N 1
ATOM 638 C CA . ILE A 1 78 ? -13.209 7.780 -2.896 1.00 86.19 78 ILE A CA 1
ATOM 639 C C . ILE A 1 78 ? -12.478 6.946 -1.838 1.00 86.19 78 ILE A C 1
ATOM 641 O O . ILE A 1 78 ? -12.573 7.238 -0.646 1.00 86.19 78 ILE A O 1
ATOM 645 N N . LEU A 1 79 ? -11.751 5.908 -2.253 1.00 87.31 79 LEU A N 1
ATOM 646 C CA . LEU A 1 79 ? -11.098 4.967 -1.345 1.00 87.31 79 LEU A CA 1
ATOM 647 C C . LEU A 1 79 ? -9.687 5.395 -0.934 1.00 87.31 79 LEU A C 1
ATOM 649 O O . LEU A 1 79 ? -9.215 4.954 0.117 1.00 87.31 79 LEU A O 1
ATOM 653 N N . ILE A 1 80 ? -9.022 6.267 -1.695 1.00 87.62 80 ILE A N 1
ATOM 654 C CA . ILE A 1 80 ? -7.613 6.610 -1.475 1.00 87.62 80 ILE A CA 1
ATOM 655 C C . ILE A 1 80 ? -7.393 7.315 -0.135 1.00 87.62 80 ILE A C 1
ATOM 657 O O . ILE A 1 80 ? -6.552 6.883 0.650 1.00 87.62 80 ILE A O 1
ATOM 661 N N . VAL A 1 81 ? -8.187 8.346 0.174 1.00 89.56 81 VAL A N 1
ATOM 662 C CA . VAL A 1 81 ? -8.037 9.124 1.413 1.00 89.56 81 VAL A CA 1
ATOM 663 C C . VAL A 1 81 ? -8.378 8.275 2.644 1.00 89.56 81 VAL A C 1
ATOM 665 O O . VAL A 1 81 ? -7.544 8.196 3.547 1.00 89.56 81 VAL A O 1
ATOM 668 N N . PRO A 1 82 ? -9.519 7.556 2.693 1.00 91.56 82 PRO A N 1
ATOM 669 C CA . PRO A 1 82 ? -9.821 6.669 3.815 1.00 91.56 82 PRO A CA 1
ATOM 670 C C . PRO A 1 82 ? -8.769 5.569 4.025 1.00 91.56 82 PRO A C 1
ATOM 672 O O . PRO A 1 82 ? -8.393 5.271 5.161 1.00 91.56 82 PRO A O 1
ATOM 675 N N . THR A 1 83 ? -8.247 4.992 2.938 1.00 91.50 83 THR A N 1
ATOM 676 C CA . THR A 1 83 ? -7.187 3.972 3.004 1.00 91.50 83 THR A CA 1
ATOM 677 C C . THR A 1 83 ? -5.864 4.569 3.487 1.00 91.50 83 THR A C 1
ATOM 679 O O . THR A 1 83 ? -5.152 3.917 4.254 1.00 91.50 83 THR A O 1
ATOM 682 N N . ALA A 1 84 ? -5.553 5.821 3.126 1.00 92.56 84 ALA A N 1
ATOM 683 C CA . ALA A 1 84 ? -4.384 6.553 3.626 1.00 92.56 84 ALA A CA 1
ATOM 684 C C . ALA A 1 84 ? -4.439 6.720 5.129 1.00 92.56 84 ALA A C 1
ATOM 686 O O . ALA A 1 84 ? -3.514 6.323 5.836 1.00 92.56 84 ALA A O 1
ATOM 687 N N . THR A 1 85 ? -5.562 7.238 5.609 1.00 94.19 85 THR A N 1
ATOM 688 C CA . THR A 1 85 ? -5.825 7.450 7.025 1.00 94.19 85 THR A CA 1
ATOM 689 C C . THR A 1 85 ? -5.709 6.148 7.814 1.00 94.19 85 THR A C 1
ATOM 691 O O . THR A 1 85 ? -5.031 6.092 8.840 1.00 94.19 85 THR A O 1
ATOM 694 N N . LEU A 1 86 ? -6.318 5.069 7.314 1.00 95.06 86 LEU A N 1
ATOM 695 C CA . LEU A 1 86 ? -6.249 3.749 7.938 1.00 95.06 86 LEU A CA 1
ATOM 696 C C . LEU A 1 86 ? -4.808 3.215 7.997 1.00 95.06 86 LEU A C 1
ATOM 698 O O . LEU A 1 86 ? -4.370 2.715 9.034 1.00 95.06 86 LEU A O 1
ATOM 702 N N . THR A 1 87 ? -4.065 3.339 6.898 1.00 94.75 87 THR A N 1
ATOM 703 C CA . THR A 1 87 ? -2.669 2.892 6.797 1.00 94.75 87 THR A CA 1
ATOM 704 C C . THR A 1 87 ? -1.761 3.699 7.726 1.00 94.75 87 THR A C 1
ATOM 706 O O . THR A 1 87 ? -0.916 3.134 8.418 1.00 94.75 87 THR A O 1
ATOM 709 N N . PHE A 1 88 ? -1.975 5.014 7.810 1.00 96.06 88 PHE A N 1
ATOM 710 C CA . PHE A 1 88 ? -1.257 5.912 8.712 1.00 96.06 88 PHE A CA 1
ATOM 711 C C . PHE A 1 88 ? -1.441 5.490 10.173 1.00 96.06 88 PHE A C 1
ATOM 713 O O . PHE A 1 88 ? -0.467 5.289 10.900 1.00 96.06 88 PHE A O 1
ATOM 720 N N . ARG A 1 89 ? -2.693 5.271 10.586 1.00 94.06 89 ARG A N 1
ATOM 721 C CA . ARG A 1 89 ? -3.032 4.793 11.932 1.00 94.06 89 ARG A CA 1
ATOM 722 C C . ARG A 1 89 ? -2.467 3.411 12.218 1.00 94.06 89 ARG A C 1
ATOM 724 O O . ARG A 1 89 ? -2.027 3.131 13.332 1.00 94.06 89 ARG A O 1
ATOM 731 N N . ARG A 1 90 ? -2.438 2.532 11.218 1.00 94.44 90 ARG A N 1
ATOM 732 C CA . ARG A 1 90 ? -1.836 1.209 11.370 1.00 94.44 90 ARG A CA 1
ATOM 733 C C . ARG A 1 90 ? -0.332 1.302 11.620 1.00 94.44 90 ARG A C 1
ATOM 735 O O . ARG A 1 90 ? 0.167 0.633 12.516 1.00 94.44 90 ARG A O 1
ATOM 742 N N . PHE A 1 91 ? 0.384 2.171 10.915 1.00 95.00 91 PHE A N 1
ATOM 743 C CA . PHE A 1 91 ? 1.798 2.418 11.208 1.00 95.00 91 PHE A CA 1
ATOM 744 C C . PHE A 1 91 ? 2.025 2.977 12.617 1.00 95.00 91 PHE A C 1
ATOM 746 O O . PHE A 1 91 ? 2.963 2.552 13.290 1.00 95.00 91 PHE A O 1
ATOM 753 N N . GLN A 1 92 ? 1.152 3.863 13.103 1.00 92.88 92 GLN A N 1
ATOM 754 C CA . GLN A 1 92 ? 1.228 4.353 14.485 1.00 92.88 92 GLN A CA 1
ATOM 755 C C . GLN A 1 92 ? 1.040 3.234 15.521 1.00 92.88 92 GLN A C 1
ATOM 757 O O . GLN A 1 92 ? 1.730 3.221 16.544 1.00 92.88 92 GLN A O 1
ATOM 762 N N . ASP A 1 93 ? 0.139 2.283 15.254 1.00 92.62 93 ASP A N 1
ATOM 763 C CA . ASP A 1 93 ? -0.051 1.087 16.086 1.00 92.62 93 ASP A CA 1
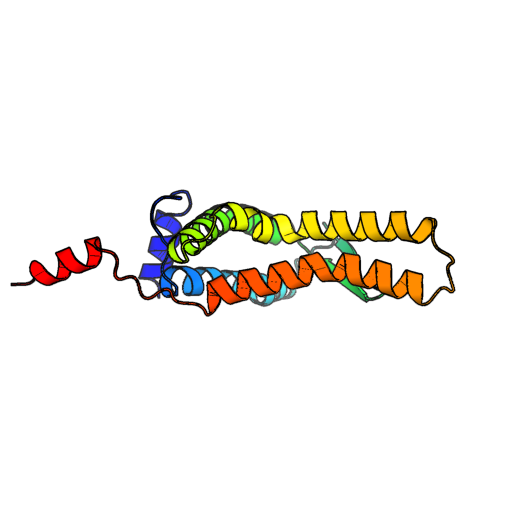ATOM 764 C C . ASP A 1 93 ? 1.227 0.234 16.142 1.00 92.62 93 ASP A C 1
ATOM 766 O O . ASP A 1 93 ? 1.634 -0.226 17.207 1.00 92.62 93 ASP A O 1
ATOM 770 N N . LEU A 1 94 ? 1.936 0.134 15.013 1.00 91.06 94 LEU A N 1
ATOM 771 C CA . LEU A 1 94 ? 3.231 -0.543 14.899 1.00 91.06 94 LEU A CA 1
ATOM 772 C C . LEU A 1 94 ? 4.423 0.259 15.453 1.00 91.06 94 LEU A C 1
ATOM 774 O O . LEU A 1 94 ? 5.560 -0.187 15.321 1.00 91.06 94 LEU A O 1
ATOM 778 N N . LYS A 1 95 ? 4.194 1.432 16.064 1.00 91.12 95 LYS A N 1
ATOM 779 C CA . LYS A 1 95 ? 5.249 2.358 16.532 1.00 91.12 95 LYS A CA 1
ATOM 780 C C . LYS A 1 95 ? 6.198 2.823 15.423 1.00 91.12 95 LYS A C 1
ATOM 782 O O . LYS A 1 95 ? 7.338 3.198 15.684 1.00 91.12 95 LYS A O 1
ATOM 787 N N . MET A 1 96 ? 5.707 2.841 14.190 1.00 91.88 96 MET A N 1
ATOM 788 C CA . MET A 1 96 ? 6.414 3.341 13.020 1.00 91.88 96 MET A CA 1
ATOM 789 C C . MET A 1 96 ? 5.949 4.753 12.655 1.00 91.88 96 MET A C 1
ATOM 791 O O . MET A 1 96 ? 4.915 5.240 13.115 1.00 91.88 96 MET A O 1
ATOM 795 N N . ASN A 1 97 ? 6.709 5.415 11.782 1.00 93.25 97 ASN A N 1
ATOM 796 C CA . ASN A 1 97 ? 6.311 6.699 11.222 1.00 93.25 97 ASN A CA 1
ATOM 797 C C . ASN A 1 97 ? 5.053 6.542 10.338 1.00 93.25 97 ASN A C 1
ATOM 799 O O . ASN A 1 97 ? 5.096 5.871 9.309 1.00 93.25 97 ASN A O 1
ATOM 803 N N . GLY A 1 98 ? 3.945 7.193 10.708 1.00 90.50 98 GLY A N 1
ATOM 804 C CA . GLY A 1 98 ? 2.681 7.144 9.962 1.00 90.50 98 GLY A CA 1
ATOM 805 C C . GLY A 1 98 ? 2.789 7.609 8.506 1.00 90.50 98 GLY A C 1
ATOM 806 O O . GLY A 1 98 ? 2.057 7.120 7.642 1.00 90.50 98 GLY A O 1
ATOM 807 N N . TRP A 1 99 ? 3.738 8.499 8.202 1.00 93.62 99 TRP A N 1
ATOM 808 C CA . TRP A 1 99 ? 3.949 9.052 6.861 1.00 93.62 99 TRP A CA 1
ATOM 809 C C . TRP A 1 99 ? 4.386 8.011 5.819 1.00 93.62 99 TRP A C 1
ATOM 811 O O . TRP A 1 99 ? 4.225 8.256 4.625 1.00 93.62 99 TRP A O 1
ATOM 821 N N . TRP A 1 100 ? 4.819 6.814 6.237 1.00 94.00 100 TRP A N 1
ATOM 822 C CA . TRP A 1 100 ? 5.010 5.673 5.329 1.00 94.00 100 TRP A CA 1
ATOM 823 C C . TRP A 1 100 ? 3.729 5.282 4.570 1.00 94.00 100 TRP A C 1
ATOM 825 O O . TRP A 1 100 ? 3.802 4.679 3.504 1.00 94.00 100 TRP A O 1
ATOM 835 N N . SER A 1 101 ? 2.547 5.677 5.054 1.00 93.12 101 SER A N 1
ATOM 836 C CA . SER A 1 101 ? 1.280 5.526 4.321 1.00 93.12 101 SER A CA 1
ATOM 837 C C . SER A 1 101 ? 1.262 6.256 2.974 1.00 93.12 101 SER A C 1
ATOM 839 O O . SER A 1 101 ? 0.710 5.727 2.008 1.00 93.12 101 SER A O 1
ATOM 841 N N . LEU A 1 102 ? 1.913 7.422 2.874 1.00 91.81 102 LEU A N 1
ATOM 842 C CA . LEU A 1 102 ? 2.034 8.160 1.614 1.00 91.81 102 LEU A CA 1
ATOM 843 C C . LEU A 1 102 ? 2.890 7.402 0.602 1.00 91.81 102 LEU A C 1
ATOM 845 O O . LEU A 1 102 ? 2.601 7.457 -0.588 1.00 91.81 102 LEU A O 1
ATOM 849 N N . TYR A 1 103 ? 3.904 6.667 1.065 1.00 93.00 103 TYR A N 1
ATOM 850 C CA . TYR A 1 103 ? 4.717 5.823 0.195 1.00 93.00 103 TYR A CA 1
ATOM 851 C C . TYR A 1 103 ? 3.883 4.703 -0.434 1.00 93.00 103 TYR A C 1
ATOM 853 O O . TYR A 1 103 ? 3.976 4.468 -1.632 1.00 93.00 103 TYR A O 1
ATOM 861 N N . ILE A 1 104 ? 3.032 4.039 0.357 1.00 92.00 104 ILE A N 1
ATOM 862 C CA . ILE A 1 104 ? 2.181 2.942 -0.129 1.00 92.00 104 ILE A CA 1
ATOM 863 C C . ILE A 1 104 ? 1.164 3.451 -1.150 1.00 92.00 104 ILE A C 1
ATOM 865 O O . ILE A 1 104 ? 0.976 2.843 -2.198 1.00 92.00 104 ILE A O 1
ATOM 869 N N . ILE A 1 105 ? 0.515 4.574 -0.859 1.00 89.00 105 ILE A N 1
ATOM 870 C CA . ILE A 1 105 ? -0.549 5.105 -1.717 1.00 89.00 105 ILE A CA 1
ATOM 871 C C . ILE A 1 105 ? 0.002 5.822 -2.940 1.00 89.00 105 ILE A C 1
ATOM 873 O O . ILE A 1 105 ? -0.542 5.694 -4.033 1.00 89.00 105 ILE A O 1
ATOM 877 N N . GLY A 1 106 ? 1.105 6.541 -2.769 1.00 88.56 106 GLY A N 1
ATOM 878 C CA . GLY A 1 106 ? 1.846 7.168 -3.852 1.00 88.56 106 GLY A CA 1
ATOM 879 C C . GLY A 1 106 ? 2.713 6.188 -4.639 1.00 88.56 106 GLY A C 1
ATOM 880 O O . GLY A 1 106 ? 3.384 6.623 -5.573 1.00 88.56 106 GLY A O 1
ATOM 881 N N . PHE A 1 107 ? 2.712 4.891 -4.299 1.00 89.81 107 PHE A N 1
ATOM 882 C CA . PHE A 1 107 ? 3.587 3.900 -4.920 1.00 89.81 107 PHE A CA 1
ATOM 883 C C . PHE A 1 107 ? 3.530 3.910 -6.453 1.00 89.81 107 PHE A C 1
ATOM 885 O O . PHE A 1 107 ? 4.603 3.905 -7.043 1.00 89.81 107 PHE A O 1
ATOM 892 N N . PRO A 1 108 ? 2.365 4.010 -7.129 1.00 83.44 108 PRO A N 1
ATOM 893 C CA . PRO A 1 108 ? 2.336 4.077 -8.591 1.00 83.44 108 PRO A CA 1
ATOM 894 C C . PRO A 1 108 ? 3.144 5.252 -9.160 1.00 83.44 108 PRO A C 1
ATOM 896 O O . PRO A 1 108 ? 3.899 5.084 -10.113 1.00 83.44 108 PRO A O 1
ATOM 899 N N . ILE A 1 109 ? 3.048 6.430 -8.534 1.00 86.19 109 ILE A N 1
ATOM 900 C CA . ILE A 1 109 ? 3.770 7.640 -8.955 1.00 86.19 109 ILE A CA 1
ATOM 901 C C . ILE A 1 109 ? 5.266 7.496 -8.657 1.00 86.19 109 ILE A C 1
ATOM 903 O O . ILE A 1 109 ? 6.106 7.828 -9.495 1.00 86.19 109 ILE A O 1
ATOM 907 N N . ILE A 1 110 ? 5.611 6.973 -7.478 1.00 89.62 110 ILE A N 1
ATOM 908 C CA . ILE A 1 110 ? 7.002 6.729 -7.075 1.00 89.62 110 ILE A CA 1
ATOM 909 C C . ILE A 1 110 ? 7.644 5.718 -8.024 1.00 89.62 110 ILE A C 1
ATOM 911 O O . ILE A 1 110 ? 8.721 5.968 -8.556 1.00 89.62 110 ILE A O 1
ATOM 915 N N . PHE A 1 111 ? 6.965 4.606 -8.286 1.00 87.25 111 PHE A N 1
ATOM 916 C CA . PHE A 1 111 ? 7.429 3.559 -9.180 1.00 87.25 111 PHE A CA 1
ATOM 917 C C . PHE A 1 111 ? 7.632 4.091 -10.601 1.00 87.25 111 PHE A C 1
ATOM 919 O O . PHE A 1 111 ? 8.714 3.922 -11.158 1.00 87.25 111 PHE A O 1
ATOM 926 N N . MET A 1 112 ? 6.662 4.838 -11.141 1.00 83.88 112 MET A N 1
ATOM 927 C CA . MET A 1 112 ? 6.805 5.513 -12.434 1.00 83.88 112 MET A CA 1
ATOM 928 C C . MET A 1 112 ? 8.041 6.426 -12.459 1.00 83.88 112 MET A C 1
ATOM 930 O O . MET A 1 112 ? 8.855 6.344 -13.375 1.00 83.88 112 MET A O 1
ATOM 934 N N . SER A 1 113 ? 8.248 7.228 -11.413 1.00 87.12 113 SER A N 1
ATOM 935 C CA . SER A 1 113 ? 9.417 8.112 -11.300 1.00 87.12 113 SER A CA 1
ATOM 936 C C . SER A 1 113 ? 10.741 7.334 -11.305 1.00 87.12 113 SER A C 1
ATOM 938 O O . SER A 1 113 ? 11.688 7.736 -11.977 1.00 87.12 113 SER A O 1
ATOM 940 N N . PHE A 1 114 ? 10.807 6.193 -10.611 1.00 87.44 114 PHE A N 1
ATOM 941 C CA . PHE A 1 114 ? 11.989 5.325 -10.599 1.00 87.44 114 PHE A CA 1
ATOM 942 C C . PHE A 1 114 ? 12.233 4.648 -11.949 1.00 87.44 114 PHE A C 1
ATOM 944 O O . PHE A 1 114 ? 13.380 4.564 -12.377 1.00 87.44 114 PHE A O 1
ATOM 951 N N . THR A 1 115 ? 11.186 4.203 -12.649 1.00 84.88 115 THR A N 1
ATOM 952 C CA . THR A 1 115 ? 11.337 3.632 -13.999 1.00 84.88 115 THR A CA 1
ATOM 953 C C . THR A 1 115 ? 11.830 4.673 -15.005 1.00 84.88 115 THR A C 1
ATOM 955 O O . THR A 1 115 ? 12.721 4.382 -15.799 1.00 84.88 115 THR A O 1
ATOM 958 N N . LEU A 1 116 ? 11.334 5.913 -14.923 1.00 84.69 116 LEU A N 1
ATOM 959 C CA . LEU A 1 116 ? 11.826 7.027 -15.733 1.00 84.69 116 LEU A CA 1
ATOM 960 C C . LEU A 1 116 ? 13.296 7.332 -15.428 1.00 84.69 116 LEU A C 1
ATOM 962 O O . LEU A 1 116 ? 14.087 7.484 -16.354 1.00 84.69 116 LEU A O 1
ATOM 966 N N . LEU A 1 117 ? 13.676 7.359 -14.147 1.00 85.62 117 LEU A N 1
ATOM 967 C CA . LEU A 1 117 ? 15.067 7.536 -13.729 1.00 85.62 117 LEU A CA 1
ATOM 968 C C . LEU A 1 117 ? 15.972 6.398 -14.227 1.00 85.62 117 LEU A C 1
ATOM 970 O O . LEU A 1 117 ? 17.080 6.642 -14.693 1.00 85.62 117 LEU A O 1
ATOM 974 N N . ALA A 1 118 ? 15.515 5.151 -14.148 1.00 85.38 118 ALA A N 1
ATOM 975 C CA . ALA A 1 118 ? 16.281 4.007 -14.626 1.00 85.38 118 ALA A CA 1
ATOM 976 C C . ALA A 1 118 ? 16.495 4.076 -16.148 1.00 85.38 118 ALA A C 1
ATOM 978 O O . ALA A 1 118 ? 17.599 3.822 -16.627 1.00 85.38 118 ALA A O 1
ATOM 979 N N . ASN A 1 119 ? 15.476 4.510 -16.897 1.00 82.19 119 ASN A N 1
ATOM 980 C CA . ASN A 1 119 ? 15.576 4.731 -18.339 1.00 82.19 119 ASN A CA 1
ATOM 981 C C . ASN A 1 119 ? 16.557 5.856 -18.693 1.00 82.19 119 ASN A C 1
ATOM 983 O O . ASN A 1 119 ? 17.337 5.700 -19.629 1.00 82.19 119 ASN A O 1
ATOM 987 N N . THR A 1 120 ? 16.557 6.974 -17.958 1.00 84.06 120 THR A N 1
ATOM 988 C CA . THR A 1 120 ? 17.512 8.064 -18.217 1.00 84.06 120 THR A CA 1
ATOM 989 C C . THR A 1 120 ? 18.941 7.651 -17.889 1.00 84.06 120 THR A C 1
ATOM 991 O O . THR A 1 120 ? 19.835 7.930 -18.677 1.00 84.06 120 THR A O 1
ATOM 994 N N . ILE A 1 121 ? 19.167 6.927 -16.788 1.00 81.88 121 ILE A N 1
ATOM 995 C CA . ILE A 1 121 ? 20.484 6.357 -16.456 1.00 81.88 121 ILE A CA 1
ATOM 996 C C . ILE A 1 121 ? 20.941 5.379 -17.547 1.00 81.88 121 ILE A C 1
ATOM 998 O O . ILE A 1 121 ? 22.099 5.424 -17.963 1.00 81.88 121 ILE A O 1
ATOM 1002 N N . GLY A 1 122 ? 20.034 4.532 -18.042 1.00 80.19 122 GLY A N 1
ATOM 1003 C CA . GLY A 1 122 ? 20.324 3.540 -19.076 1.00 80.19 122 GLY A CA 1
ATOM 1004 C C . GLY A 1 122 ? 20.852 4.131 -20.385 1.00 80.19 122 GLY A C 1
ATOM 1005 O O . GLY A 1 122 ? 21.669 3.493 -21.039 1.00 80.19 122 GLY A O 1
ATOM 1006 N N . GLN A 1 123 ? 20.480 5.368 -20.735 1.00 83.12 123 GLN A N 1
ATOM 1007 C CA . GLN A 1 123 ? 20.994 6.054 -21.933 1.00 83.12 123 GLN A CA 1
ATOM 1008 C C . GLN A 1 123 ? 22.497 6.359 -21.870 1.00 83.12 123 GLN A C 1
ATOM 1010 O O . GLN A 1 123 ? 23.132 6.528 -22.909 1.00 83.12 123 GLN A O 1
ATOM 1015 N N . PHE A 1 124 ? 23.073 6.438 -20.668 1.00 83.94 124 PHE A N 1
ATOM 1016 C CA . PHE A 1 124 ? 24.494 6.732 -20.464 1.00 83.94 124 PHE A CA 1
ATOM 1017 C C . PHE A 1 124 ? 25.348 5.472 -20.291 1.00 83.94 124 PHE A C 1
ATOM 1019 O O . PHE A 1 124 ? 26.555 5.572 -20.063 1.00 83.94 124 PHE A O 1
ATOM 1026 N N . LEU A 1 125 ? 24.738 4.288 -20.374 1.00 83.06 125 LEU A N 1
ATOM 1027 C CA . LEU A 1 125 ? 25.406 3.008 -20.194 1.00 83.06 125 LEU A CA 1
ATOM 1028 C C . LEU A 1 125 ? 25.517 2.261 -21.534 1.00 83.06 125 LEU A C 1
ATOM 1030 O O . LEU A 1 125 ? 24.654 2.416 -22.398 1.00 83.06 125 LEU A O 1
ATOM 1034 N N . PRO A 1 126 ? 26.562 1.437 -21.741 1.00 85.38 126 PRO A N 1
ATOM 1035 C CA . PRO A 1 126 ? 26.667 0.628 -22.951 1.00 85.38 126 PRO A CA 1
ATOM 1036 C C . PRO A 1 126 ? 25.499 -0.365 -23.041 1.00 85.38 126 PRO A C 1
ATOM 1038 O O . PRO A 1 126 ? 25.247 -1.091 -22.079 1.00 85.38 126 PRO A O 1
ATOM 1041 N N . ALA A 1 127 ? 24.823 -0.416 -24.193 1.00 73.50 127 ALA A N 1
ATOM 1042 C CA . ALA A 1 127 ? 23.608 -1.214 -24.395 1.00 73.50 127 ALA A CA 1
ATOM 1043 C C . ALA A 1 127 ? 23.812 -2.723 -24.154 1.00 73.50 127 ALA A C 1
ATOM 1045 O O . ALA A 1 127 ? 22.925 -3.380 -23.619 1.00 73.50 127 ALA A O 1
ATOM 1046 N N . ASP A 1 128 ? 25.002 -3.245 -24.460 1.00 79.12 128 ASP A N 1
ATOM 1047 C CA . ASP A 1 128 ? 25.327 -4.676 -24.342 1.00 79.12 128 ASP A CA 1
ATOM 1048 C C . ASP A 1 128 ? 26.009 -5.026 -23.005 1.00 79.12 128 ASP A C 1
ATOM 1050 O O . ASP A 1 128 ? 26.638 -6.074 -22.847 1.00 79.12 128 ASP A O 1
ATOM 1054 N N . SER A 1 129 ? 25.952 -4.117 -22.030 1.00 85.00 129 SER A N 1
ATOM 1055 C CA . SER A 1 129 ? 26.598 -4.305 -20.737 1.00 85.00 129 SER A CA 1
ATOM 1056 C C . SER A 1 129 ? 25.680 -5.033 -19.760 1.00 85.00 129 SER A C 1
ATOM 1058 O O . SER A 1 129 ? 24.716 -4.459 -19.255 1.00 85.00 129 SER A O 1
ATOM 1060 N N . LEU A 1 130 ? 26.061 -6.255 -19.377 1.00 84.69 130 LEU A N 1
ATOM 1061 C CA . LEU A 1 130 ? 25.445 -6.985 -18.259 1.00 84.69 130 LEU A CA 1
ATOM 1062 C C . LEU A 1 130 ? 25.389 -6.129 -16.978 1.00 84.69 130 LEU A C 1
ATOM 1064 O O . LEU A 1 130 ? 24.425 -6.180 -16.219 1.00 84.69 130 LEU A O 1
ATOM 1068 N N . LEU A 1 131 ? 26.416 -5.307 -16.741 1.00 84.12 131 LEU A N 1
ATOM 1069 C CA . LEU A 1 131 ? 26.459 -4.412 -15.586 1.00 84.12 131 LEU A CA 1
ATOM 1070 C C . LEU A 1 131 ? 25.356 -3.343 -15.656 1.00 84.12 131 LEU A C 1
ATOM 1072 O O . LEU A 1 131 ? 24.785 -2.995 -14.625 1.00 84.12 131 LEU A O 1
ATOM 1076 N N . ALA A 1 132 ? 25.038 -2.838 -16.851 1.00 81.69 132 ALA A N 1
ATOM 1077 C CA . ALA A 1 132 ? 23.987 -1.843 -17.035 1.00 81.69 132 ALA A CA 1
ATOM 1078 C C . ALA A 1 132 ? 22.599 -2.420 -16.739 1.00 81.69 132 ALA A C 1
ATOM 1080 O O . ALA A 1 132 ? 21.821 -1.803 -16.012 1.00 81.69 132 ALA A O 1
ATOM 1081 N N . GLU A 1 133 ? 22.327 -3.633 -17.222 1.00 83.19 133 GLU A N 1
ATOM 1082 C CA . GLU A 1 133 ? 21.085 -4.356 -16.939 1.00 83.19 133 GLU A CA 1
ATOM 1083 C C . GLU A 1 133 ? 20.906 -4.613 -15.434 1.00 83.19 133 GLU A C 1
ATOM 1085 O O . GLU A 1 133 ? 19.830 -4.365 -14.880 1.00 83.19 133 GLU A O 1
ATOM 1090 N N . ILE A 1 134 ? 21.977 -5.027 -14.744 1.00 86.19 134 ILE A N 1
ATOM 1091 C CA . ILE A 1 134 ? 21.968 -5.233 -13.289 1.00 86.19 134 ILE A CA 1
ATOM 1092 C C . ILE A 1 134 ? 21.656 -3.925 -12.551 1.00 86.19 134 ILE A C 1
ATOM 1094 O O . ILE A 1 134 ? 20.826 -3.924 -11.642 1.00 86.19 134 ILE A O 1
ATOM 1098 N N . ILE A 1 135 ? 22.291 -2.810 -12.931 1.00 84.94 135 ILE A N 1
ATOM 1099 C CA . ILE A 1 135 ? 22.077 -1.505 -12.287 1.00 84.94 135 ILE A CA 1
ATOM 1100 C C . ILE A 1 135 ? 20.627 -1.043 -12.469 1.00 84.94 135 ILE A C 1
ATOM 1102 O O . ILE A 1 135 ? 19.972 -0.691 -11.488 1.00 84.94 135 ILE A O 1
ATOM 1106 N N . ILE A 1 136 ? 20.109 -1.078 -13.699 1.00 85.38 136 ILE A N 1
ATOM 1107 C CA . ILE A 1 136 ? 18.729 -0.680 -14.019 1.00 85.38 136 ILE A CA 1
ATOM 1108 C C . ILE A 1 136 ? 17.735 -1.537 -13.229 1.00 85.38 136 ILE A C 1
ATOM 1110 O O . ILE A 1 136 ? 16.834 -1.008 -12.573 1.00 85.38 136 ILE A O 1
ATOM 1114 N N . THR A 1 137 ? 17.939 -2.856 -13.224 1.00 85.69 137 THR A N 1
ATOM 1115 C CA . THR A 1 137 ? 17.088 -3.797 -12.488 1.00 85.69 137 THR A CA 1
ATOM 1116 C C . THR A 1 137 ? 17.122 -3.520 -10.988 1.00 85.69 137 THR A C 1
ATOM 1118 O O . THR A 1 137 ? 16.073 -3.457 -10.349 1.00 85.69 137 THR A O 1
ATOM 1121 N N . ALA A 1 138 ? 18.305 -3.291 -10.411 1.00 86.88 138 ALA A N 1
ATOM 1122 C CA . ALA A 1 138 ? 18.440 -2.972 -8.994 1.00 86.88 138 ALA A CA 1
ATOM 1123 C C . ALA A 1 138 ? 17.677 -1.689 -8.626 1.00 86.88 138 ALA A C 1
ATOM 1125 O O . ALA A 1 138 ? 16.932 -1.687 -7.646 1.00 86.88 138 ALA A O 1
ATOM 1126 N N . VAL A 1 139 ? 17.793 -0.627 -9.433 1.00 87.56 139 VAL A N 1
ATOM 1127 C CA . VAL A 1 139 ? 17.090 0.649 -9.210 1.00 87.56 139 VAL A CA 1
ATOM 1128 C C . VAL A 1 139 ? 15.570 0.463 -9.205 1.00 87.56 139 VAL A C 1
ATOM 1130 O O . VAL A 1 139 ? 14.898 1.000 -8.325 1.00 87.56 139 VAL A O 1
ATOM 1133 N N . VAL A 1 140 ? 15.020 -0.323 -10.135 1.00 87.25 140 VAL A N 1
ATOM 1134 C CA . VAL A 1 140 ? 13.570 -0.586 -10.223 1.00 87.25 140 VAL A CA 1
ATOM 1135 C C . VAL A 1 140 ? 13.080 -1.514 -9.102 1.00 87.25 140 VAL A C 1
ATOM 1137 O O . VAL A 1 140 ? 11.970 -1.343 -8.595 1.00 87.25 140 VAL A O 1
ATOM 1140 N N . CYS A 1 141 ? 13.900 -2.471 -8.663 1.00 89.56 141 CYS A N 1
ATOM 1141 C CA . CYS A 1 141 ? 13.538 -3.422 -7.609 1.00 89.56 141 CYS A CA 1
ATOM 1142 C C . CYS A 1 141 ? 13.506 -2.800 -6.206 1.00 89.56 141 CYS A C 1
ATOM 1144 O O . CYS A 1 141 ? 12.692 -3.216 -5.382 1.00 89.56 141 CYS A O 1
ATOM 1146 N N . VAL A 1 142 ? 14.348 -1.802 -5.915 1.00 90.81 142 VAL A N 1
ATOM 1147 C CA . VAL A 1 142 ? 14.401 -1.135 -4.598 1.00 90.81 142 VAL A CA 1
ATOM 1148 C C . VAL A 1 142 ? 13.027 -0.648 -4.107 1.00 90.81 142 VAL A C 1
ATOM 1150 O O . VAL A 1 142 ? 12.646 -1.021 -2.991 1.00 90.81 142 VAL A O 1
ATOM 1153 N N . PRO A 1 143 ? 12.242 0.134 -4.878 1.00 92.06 143 PRO A N 1
ATOM 1154 C CA . PRO A 1 143 ? 10.933 0.576 -4.412 1.00 92.06 143 PRO A CA 1
ATOM 1155 C C . PRO A 1 143 ? 9.941 -0.584 -4.230 1.00 92.06 143 PRO A C 1
ATOM 1157 O O . PRO A 1 143 ? 9.160 -0.580 -3.279 1.00 92.06 143 PRO A O 1
ATOM 1160 N N . ILE A 1 144 ? 9.993 -1.613 -5.082 1.00 92.44 144 ILE A N 1
ATOM 1161 C CA . ILE A 1 144 ? 9.127 -2.798 -4.956 1.00 92.44 144 ILE A CA 1
ATOM 1162 C C . ILE A 1 144 ? 9.418 -3.531 -3.642 1.00 92.44 144 ILE A C 1
ATOM 1164 O O . ILE A 1 144 ? 8.497 -3.849 -2.891 1.00 92.44 144 ILE A O 1
ATOM 1168 N N . LEU A 1 145 ? 10.694 -3.773 -3.337 1.00 94.44 145 LEU A N 1
ATOM 1169 C CA . LEU A 1 145 ? 11.101 -4.451 -2.107 1.00 94.44 145 LEU A CA 1
ATOM 1170 C C . LEU A 1 145 ? 10.647 -3.674 -0.868 1.00 94.44 145 LEU A C 1
ATOM 1172 O O . LEU A 1 145 ? 10.112 -4.269 0.067 1.00 94.44 145 LEU A O 1
ATOM 1176 N N . LEU A 1 146 ? 10.796 -2.347 -0.877 1.00 94.88 146 LEU A N 1
ATOM 1177 C CA . LEU A 1 146 ? 10.326 -1.503 0.217 1.00 94.88 146 LEU A CA 1
ATOM 1178 C C . LEU A 1 146 ? 8.800 -1.570 0.377 1.00 94.88 146 LEU A C 1
ATOM 1180 O O . LEU A 1 146 ? 8.317 -1.712 1.501 1.00 94.88 146 LEU A O 1
ATOM 1184 N N . LEU A 1 147 ? 8.039 -1.534 -0.723 1.00 94.50 147 LEU A N 1
ATOM 1185 C CA . LEU A 1 147 ? 6.585 -1.701 -0.685 1.00 94.50 147 LEU A CA 1
ATOM 1186 C C . LEU A 1 147 ? 6.191 -3.043 -0.057 1.00 94.50 147 LEU A C 1
ATOM 1188 O O . LEU A 1 147 ? 5.351 -3.075 0.842 1.00 94.50 147 LEU A O 1
ATOM 1192 N N . VAL A 1 148 ? 6.809 -4.141 -0.503 1.00 94.69 148 VAL A N 1
ATOM 1193 C CA . VAL A 1 148 ? 6.530 -5.491 0.008 1.00 94.69 148 VAL A CA 1
ATOM 1194 C C . VAL A 1 148 ? 6.825 -5.573 1.504 1.00 94.69 148 VAL A C 1
ATOM 1196 O O . VAL A 1 148 ? 5.996 -6.080 2.263 1.00 94.69 148 VAL A O 1
ATOM 1199 N N . LEU A 1 149 ? 7.959 -5.028 1.952 1.00 95.25 149 LEU A N 1
ATOM 1200 C CA . LEU A 1 149 ? 8.318 -4.991 3.369 1.00 95.25 149 LEU A CA 1
ATOM 1201 C C . LEU A 1 149 ? 7.285 -4.212 4.191 1.00 95.25 149 LEU A C 1
ATOM 1203 O O . LEU A 1 149 ? 6.783 -4.737 5.186 1.00 95.25 149 LEU A O 1
ATOM 1207 N N . LEU A 1 150 ? 6.905 -3.010 3.757 1.00 95.19 150 LEU A N 1
ATOM 1208 C CA . LEU A 1 150 ? 5.922 -2.185 4.460 1.00 95.19 150 LEU A CA 1
ATOM 1209 C C . LEU A 1 150 ? 4.539 -2.853 4.513 1.00 95.19 150 LEU A C 1
ATOM 1211 O O . LEU A 1 150 ? 3.936 -2.933 5.583 1.00 95.19 150 LEU A O 1
ATOM 1215 N N . ILE A 1 151 ? 4.052 -3.401 3.396 1.00 93.69 151 ILE A N 1
ATOM 1216 C CA . ILE A 1 151 ? 2.774 -4.131 3.353 1.00 93.69 151 ILE A CA 1
ATOM 1217 C C . ILE A 1 151 ? 2.821 -5.364 4.265 1.00 93.69 151 ILE A C 1
ATOM 1219 O O . ILE A 1 151 ? 1.867 -5.619 5.005 1.00 93.69 151 ILE A O 1
ATOM 1223 N N . SER A 1 152 ? 3.933 -6.107 4.271 1.00 93.69 152 SER A N 1
ATOM 1224 C CA . SER A 1 152 ? 4.085 -7.288 5.127 1.00 93.69 152 SER A CA 1
ATOM 1225 C C . SER A 1 152 ? 3.972 -6.936 6.616 1.00 93.69 152 SER A C 1
ATOM 1227 O O . SER A 1 152 ? 3.284 -7.632 7.368 1.00 93.69 152 SER A O 1
ATOM 1229 N N . GLN A 1 153 ? 4.557 -5.809 7.034 1.00 93.44 153 GLN A N 1
ATOM 1230 C CA . GLN A 1 153 ? 4.462 -5.320 8.407 1.00 93.44 153 GLN A CA 1
ATOM 1231 C C . GLN A 1 153 ? 3.021 -4.954 8.772 1.00 93.44 153 GLN A C 1
ATOM 1233 O O . GLN A 1 153 ? 2.535 -5.354 9.829 1.00 93.44 153 GLN A O 1
ATOM 1238 N N . LEU A 1 154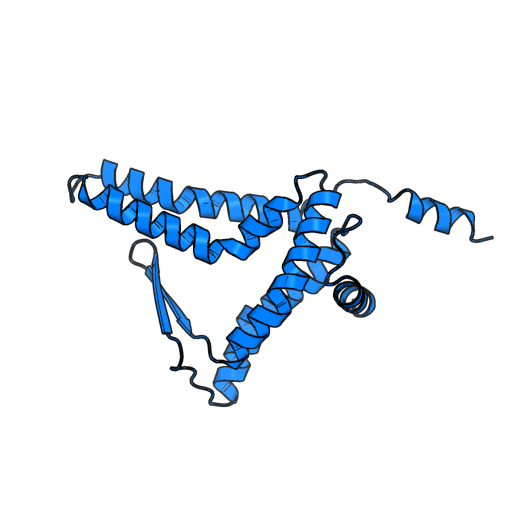 ? 2.299 -4.267 7.883 1.00 93.81 154 LEU A N 1
ATOM 1239 C CA . LEU A 1 154 ? 0.907 -3.880 8.126 1.00 93.81 154 LEU A CA 1
ATOM 1240 C C . LEU A 1 154 ? -0.021 -5.095 8.301 1.00 93.81 154 LEU A C 1
ATOM 1242 O O . LEU A 1 154 ? -0.842 -5.102 9.229 1.00 93.81 154 LEU A O 1
ATOM 1246 N N . ILE A 1 155 ? 0.134 -6.116 7.446 1.00 93.44 155 ILE A N 1
ATOM 1247 C CA . ILE A 1 155 ? -0.756 -7.288 7.370 1.00 93.44 155 ILE A CA 1
ATOM 1248 C C . ILE A 1 155 ? -0.465 -8.327 8.459 1.00 93.44 155 ILE A C 1
ATOM 1250 O O . ILE A 1 155 ? -1.402 -8.867 9.067 1.00 93.44 155 ILE A O 1
ATOM 1254 N N . PHE A 1 156 ? 0.812 -8.656 8.675 1.00 91.00 156 PHE A N 1
ATOM 1255 C CA . PHE A 1 156 ? 1.210 -9.821 9.472 1.00 91.00 156 PHE A CA 1
ATOM 1256 C C . PHE A 1 156 ? 1.686 -9.468 10.872 1.00 91.00 156 PHE A C 1
ATOM 1258 O O . PHE A 1 156 ? 1.447 -10.244 11.798 1.00 91.00 156 PHE A O 1
ATOM 1265 N N . TYR A 1 157 ? 2.344 -8.323 11.041 1.00 89.25 157 TYR A N 1
ATOM 1266 C CA . TYR A 1 157 ? 2.944 -7.989 12.322 1.00 89.25 157 TYR A CA 1
ATOM 1267 C C . TYR A 1 157 ? 1.892 -7.460 13.292 1.00 89.25 157 TYR A C 1
ATOM 1269 O O . TYR A 1 157 ? 1.055 -6.636 12.941 1.00 89.25 157 TYR A O 1
ATOM 1277 N N . GLU A 1 158 ? 1.918 -7.911 14.537 1.00 79.94 158 GLU A N 1
ATOM 1278 C CA . GLU A 1 158 ? 1.028 -7.413 15.579 1.00 79.94 158 GLU A CA 1
ATOM 1279 C C . GLU A 1 158 ? 1.877 -7.038 16.780 1.00 79.94 158 GLU A C 1
ATOM 1281 O O . GLU A 1 158 ? 2.453 -7.896 17.452 1.00 79.94 158 GLU A O 1
ATOM 1286 N N . HIS A 1 159 ? 1.987 -5.736 17.031 1.00 67.88 159 HIS A N 1
ATOM 1287 C CA . HIS A 1 159 ? 2.623 -5.276 18.247 1.00 67.88 159 HIS A CA 1
ATOM 1288 C C . HIS A 1 159 ? 1.676 -5.614 19.406 1.00 67.88 159 HIS A C 1
ATOM 1290 O O . HIS A 1 159 ? 0.529 -5.167 19.425 1.00 67.88 159 HIS A O 1
ATOM 1296 N N . LYS A 1 160 ? 2.122 -6.446 20.358 1.00 57.03 160 LYS A N 1
ATOM 1297 C CA . LYS A 1 160 ? 1.348 -6.787 21.563 1.00 57.03 160 LYS A CA 1
ATOM 1298 C C . LYS A 1 160 ? 1.246 -5.556 22.464 1.00 57.03 160 LYS A C 1
ATOM 1300 O O . LYS A 1 160 ? 1.953 -5.431 23.456 1.00 57.03 160 LYS A O 1
ATOM 1305 N N . THR A 1 161 ? 0.373 -4.627 22.115 1.00 52.59 161 THR A N 1
ATOM 1306 C CA . THR A 1 161 ? 0.047 -3.466 22.936 1.00 52.59 161 THR A CA 1
ATOM 1307 C C . THR A 1 161 ? -1.451 -3.448 23.144 1.00 52.59 161 THR A C 1
ATOM 1309 O O . THR A 1 161 ? -2.210 -3.069 22.259 1.00 52.59 161 THR A O 1
ATOM 1312 N N . TYR A 1 162 ? -1.880 -3.871 24.333 1.00 46.16 162 TYR A N 1
ATOM 1313 C CA . TYR A 1 162 ? -3.226 -3.586 24.808 1.00 46.16 162 TYR A CA 1
ATOM 1314 C C . TYR A 1 162 ? -3.401 -2.061 24.829 1.00 46.16 162 TYR A C 1
ATOM 1316 O O . TYR A 1 162 ? -2.597 -1.374 25.471 1.00 46.16 162 TYR A O 1
ATOM 1324 N N . PRO A 1 163 ? -4.405 -1.493 24.141 1.00 50.16 163 PRO A N 1
ATOM 1325 C CA . PRO A 1 163 ? -4.708 -0.083 24.310 1.00 50.16 163 PRO A CA 1
ATOM 1326 C C . PRO A 1 163 ? -5.085 0.143 25.777 1.00 50.16 163 PRO A C 1
ATOM 1328 O O . PRO A 1 163 ? -5.977 -0.539 26.279 1.00 50.16 163 PRO A O 1
ATOM 1331 N N . LYS A 1 164 ? -4.433 1.086 26.477 1.00 46.09 164 LYS A N 1
ATOM 1332 C CA . LYS A 1 164 ? -4.764 1.405 27.884 1.00 46.09 164 LYS A CA 1
ATOM 1333 C C . LYS A 1 164 ? -6.259 1.699 28.077 1.00 46.09 164 LYS A C 1
ATOM 1335 O O . LYS A 1 164 ? -6.805 1.343 29.109 1.00 46.09 164 LYS A O 1
ATOM 1340 N N . TRP A 1 165 ? -6.936 2.260 27.074 1.00 53.31 165 TRP A N 1
ATOM 1341 C CA . TRP A 1 165 ? -8.380 2.511 27.114 1.00 53.31 165 TRP A CA 1
ATOM 1342 C C . TRP A 1 165 ? -9.243 1.242 26.979 1.00 53.31 165 TRP A C 1
ATOM 1344 O O . TRP A 1 165 ? -10.316 1.198 27.560 1.00 53.31 165 TRP A O 1
ATOM 1354 N N . ARG A 1 166 ? -8.760 0.163 26.337 1.00 46.97 166 ARG A N 1
ATOM 1355 C CA . ARG A 1 166 ? -9.435 -1.157 26.353 1.00 46.97 166 ARG A CA 1
ATOM 1356 C C . ARG A 1 166 ? -9.242 -1.928 27.663 1.00 46.97 166 ARG A C 1
ATOM 1358 O O . ARG A 1 166 ? -9.865 -2.970 27.838 1.00 46.97 166 ARG A O 1
ATOM 1365 N N . MET A 1 167 ? -8.368 -1.462 28.558 1.00 45.00 167 MET A N 1
ATOM 1366 C CA . MET A 1 167 ? -8.273 -2.008 29.918 1.00 45.00 167 MET A CA 1
ATOM 1367 C C . MET A 1 167 ? -9.305 -1.369 30.856 1.00 45.00 167 MET A C 1
ATOM 1369 O O . MET A 1 167 ? -9.765 -2.033 31.773 1.00 45.00 167 MET A O 1
ATOM 1373 N N . ILE A 1 168 ? -9.739 -0.133 30.577 1.00 48.59 168 ILE A N 1
ATOM 1374 C CA . ILE A 1 168 ? -10.747 0.575 31.384 1.00 48.59 168 ILE A CA 1
ATOM 1375 C C . ILE A 1 168 ? -12.145 -0.034 31.179 1.00 48.59 168 ILE A C 1
ATOM 1377 O O . ILE A 1 168 ? -12.919 -0.131 32.125 1.00 48.59 168 ILE A O 1
ATOM 1381 N N . ASP A 1 169 ? -12.445 -0.537 29.979 1.00 48.56 169 ASP A N 1
ATOM 1382 C CA . ASP A 1 169 ? -13.740 -1.175 29.696 1.00 48.56 169 ASP A CA 1
ATOM 1383 C C . ASP A 1 169 ? -13.898 -2.562 30.349 1.00 48.56 169 ASP A C 1
ATOM 1385 O O . ASP A 1 169 ? -15.017 -3.056 30.461 1.00 48.56 169 ASP A O 1
ATOM 1389 N N . LYS A 1 170 ? -12.802 -3.199 30.790 1.00 44.94 170 LYS A N 1
ATOM 1390 C CA . LYS A 1 170 ? -12.849 -4.498 31.486 1.00 44.94 170 LYS A CA 1
ATOM 1391 C C . LYS A 1 170 ? -12.987 -4.387 33.004 1.00 44.94 170 LYS A C 1
ATOM 1393 O O . LYS A 1 170 ? -13.499 -5.323 33.603 1.00 44.94 170 LYS A O 1
ATOM 1398 N N . ASP A 1 171 ? -12.582 -3.268 33.599 1.00 43.75 171 ASP A N 1
ATOM 1399 C CA . ASP A 1 171 ? -12.738 -3.029 35.043 1.00 43.75 171 ASP A CA 1
ATOM 1400 C C . ASP A 1 171 ? -14.100 -2.407 35.404 1.00 43.75 171 ASP A C 1
ATOM 1402 O O . ASP A 1 171 ? -14.457 -2.344 36.576 1.00 43.75 171 ASP A O 1
ATOM 1406 N N . ASN A 1 172 ? -14.892 -1.992 34.405 1.00 42.94 172 ASN A N 1
ATOM 1407 C CA . ASN A 1 172 ? -16.229 -1.416 34.596 1.00 42.94 172 ASN A CA 1
ATOM 1408 C C . ASN A 1 172 ? -17.388 -2.376 34.270 1.00 42.94 172 ASN A C 1
ATOM 1410 O O . ASN A 1 172 ? -18.549 -1.972 34.335 1.00 42.94 172 ASN A O 1
ATOM 1414 N N . SER A 1 173 ? -17.109 -3.639 33.937 1.00 37.50 173 SER A N 1
ATOM 1415 C CA . SER A 1 173 ? -18.136 -4.684 33.914 1.00 37.50 173 SER A CA 1
ATOM 1416 C C . SER A 1 173 ? -18.187 -5.365 35.281 1.00 37.50 173 SER A C 1
ATOM 1418 O O . SER A 1 173 ? -17.482 -6.350 35.508 1.00 37.50 173 SER A O 1
ATOM 1420 N N . ILE A 1 174 ? -18.977 -4.771 36.180 1.00 39.78 174 ILE A N 1
ATOM 1421 C CA . ILE A 1 174 ? -19.491 -5.406 37.406 1.00 39.78 174 ILE A CA 1
ATOM 1422 C C . ILE A 1 174 ? -20.323 -6.632 37.022 1.00 39.78 174 ILE A C 1
ATOM 1424 O O . ILE A 1 174 ? -21.113 -6.512 36.055 1.00 39.78 174 ILE A O 1
#